Protein AF-A0AA36CY80-F1 (afdb_monomer_lite)

Organism: NCBI:txid96644

Radius of gyration: 18.85 Å; chains: 1; bounding box: 45×44×41 Å

Secondary structure (DSSP, 8-state):
-HHHHHHHHHHHHHHHHHHHHTTB-SSGGGSPTTEEEETTEEEE-----TT-EE-TTT--PPPTTEEEE-SSTTS-EEEEETT----

Foldseek 3Di:
DPPVVVVVVVVVVVVVVVVQVQFFDPFQVSEDPQWFADPRGTDHNPQLDFFRKAFARTHHAHPPQWGFQDPDDRDIGTTDGPPDDRD

Structure (mmCIF, N/CA/C/O backbone):
data_AF-A0AA36CY80-F1
#
_entry.id   AF-A0AA36CY80-F1
#
loop_
_atom_site.group_PDB
_atom_site.id
_atom_site.type_symbol
_atom_site.label_atom_id
_atom_site.label_alt_id
_atom_site.label_comp_id
_atom_site.label_asym_id
_atom_site.label_entity_id
_atom_site.label_seq_id
_atom_site.pdbx_PDB_ins_code
_atom_site.Cartn_x
_atom_site.Cartn_y
_atom_site.Cartn_z
_atom_site.occupancy
_atom_site.B_iso_or_equiv
_atom_site.auth_seq_id
_atom_site.auth_comp_id
_atom_site.auth_asym_id
_atom_site.auth_atom_id
_atom_site.pdbx_PDB_model_num
ATOM 1 N N . MET A 1 1 ? 32.562 -27.795 -24.745 1.00 55.09 1 MET A N 1
ATOM 2 C CA . MET A 1 1 ? 31.615 -27.722 -23.605 1.00 55.09 1 MET A CA 1
ATOM 3 C C . MET A 1 1 ? 31.440 -26.312 -23.006 1.00 55.09 1 MET A C 1
ATOM 5 O O . MET A 1 1 ? 30.532 -26.145 -22.212 1.00 55.09 1 MET A O 1
ATOM 9 N N . HIS A 1 2 ? 32.209 -25.282 -23.405 1.00 55.81 2 HIS A N 1
ATOM 10 C CA . HIS A 1 2 ? 32.078 -23.904 -22.873 1.00 55.81 2 HIS A CA 1
ATOM 11 C C . HIS A 1 2 ? 30.965 -23.048 -23.520 1.00 55.81 2 HIS A C 1
ATOM 13 O O . HIS A 1 2 ? 30.430 -22.147 -22.886 1.00 55.81 2 HIS A O 1
ATOM 19 N N . SER A 1 3 ? 30.602 -23.328 -24.777 1.00 62.78 3 SER A N 1
ATOM 20 C CA . SER A 1 3 ? 29.667 -22.488 -25.548 1.00 62.78 3 SER A CA 1
ATOM 21 C C . SER A 1 3 ? 28.204 -22.632 -25.095 1.00 62.78 3 SER A C 1
ATOM 23 O O . SER A 1 3 ? 27.490 -21.641 -25.003 1.00 62.78 3 SER A O 1
ATOM 25 N N . MET A 1 4 ? 27.786 -23.841 -24.702 1.00 63.00 4 MET A N 1
ATOM 26 C CA . MET A 1 4 ? 26.422 -24.109 -24.217 1.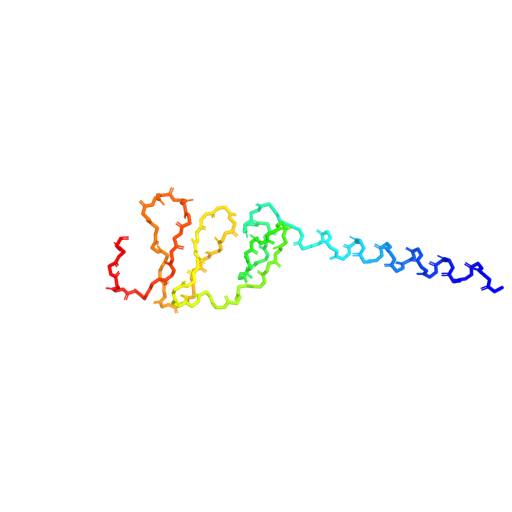00 63.00 4 MET A CA 1
ATOM 27 C C . MET A 1 4 ? 26.155 -23.475 -22.843 1.00 63.00 4 MET A C 1
ATOM 29 O O . MET A 1 4 ? 25.056 -22.991 -22.588 1.00 63.00 4 MET A O 1
ATOM 33 N N . LEU A 1 5 ? 27.175 -23.433 -21.974 1.00 65.25 5 LEU A N 1
ATOM 34 C CA . LEU A 1 5 ? 27.073 -22.823 -20.647 1.00 65.25 5 LEU A CA 1
ATOM 35 C C . LEU A 1 5 ? 26.909 -21.300 -20.749 1.00 65.25 5 LEU A C 1
ATOM 37 O O . LEU A 1 5 ? 26.121 -20.719 -20.013 1.00 65.25 5 LEU A O 1
ATOM 41 N N . TYR A 1 6 ? 27.589 -20.664 -21.708 1.00 70.88 6 TYR A N 1
ATOM 42 C CA . TYR A 1 6 ? 27.478 -19.224 -21.948 1.00 70.88 6 TYR A CA 1
ATOM 43 C C . TYR A 1 6 ? 26.100 -18.826 -22.492 1.00 70.88 6 TYR A C 1
ATOM 45 O O . TYR A 1 6 ? 25.526 -17.839 -22.042 1.00 70.88 6 TYR A O 1
ATOM 53 N N . CYS A 1 7 ? 25.530 -19.625 -23.403 1.00 70.94 7 CYS A N 1
ATOM 54 C CA . CYS A 1 7 ? 24.163 -19.419 -23.890 1.00 70.94 7 CYS A CA 1
ATOM 55 C C . CYS A 1 7 ? 23.122 -19.563 -22.776 1.00 70.94 7 CYS A C 1
ATOM 57 O O . CYS A 1 7 ? 22.201 -18.754 -22.705 1.00 70.94 7 CYS A O 1
ATOM 59 N N . LEU A 1 8 ? 23.282 -20.549 -21.887 1.00 69.69 8 LEU A N 1
ATOM 60 C CA . LEU A 1 8 ? 22.416 -20.710 -20.716 1.00 69.69 8 LEU A CA 1
ATOM 61 C C . LEU A 1 8 ? 22.545 -19.527 -19.754 1.00 69.69 8 LEU A C 1
ATOM 63 O O . LEU A 1 8 ? 21.531 -19.004 -19.313 1.00 69.69 8 LEU A O 1
ATOM 67 N N . PHE A 1 9 ? 23.763 -19.053 -19.483 1.00 71.25 9 PHE A N 1
ATOM 68 C CA . PHE A 1 9 ? 23.980 -17.864 -18.656 1.00 71.25 9 PHE A CA 1
ATOM 69 C C . PHE A 1 9 ? 23.332 -16.615 -19.259 1.00 71.25 9 PHE A C 1
ATOM 71 O O . PHE A 1 9 ? 22.624 -15.904 -18.555 1.00 71.25 9 PHE A O 1
ATOM 78 N N . PHE A 1 10 ? 23.509 -16.369 -20.560 1.00 69.62 10 PHE A N 1
ATOM 79 C CA . PHE A 1 10 ? 22.871 -15.239 -21.240 1.00 69.62 10 PHE A CA 1
ATOM 80 C C . PHE A 1 10 ? 21.347 -15.344 -21.235 1.00 69.62 10 PHE A C 1
ATOM 82 O O . PHE A 1 10 ? 20.677 -14.345 -20.998 1.00 69.62 10 PHE A O 1
ATOM 89 N N . ALA A 1 11 ? 20.799 -16.541 -21.458 1.00 66.12 11 ALA A N 1
ATOM 90 C CA . ALA A 1 11 ? 19.361 -16.778 -21.414 1.00 66.12 11 ALA A CA 1
ATOM 91 C C . ALA A 1 11 ? 18.795 -16.570 -20.004 1.00 66.12 11 ALA A C 1
ATOM 93 O O . ALA A 1 11 ? 17.757 -15.935 -19.862 1.00 66.12 11 ALA A O 1
ATOM 94 N N . VAL A 1 12 ? 19.491 -17.040 -18.964 1.00 65.56 12 VAL A N 1
ATOM 95 C CA . VAL A 1 12 ? 19.096 -16.827 -17.566 1.00 65.56 12 VAL A CA 1
ATOM 96 C C . VAL A 1 12 ? 19.160 -15.346 -17.213 1.00 65.56 12 VAL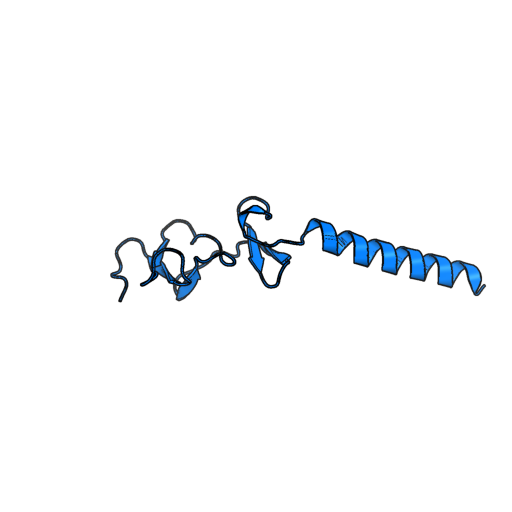 A C 1
ATOM 98 O O . VAL A 1 12 ? 18.179 -14.832 -16.700 1.00 65.56 12 VAL A O 1
ATOM 101 N N . VAL A 1 13 ? 20.243 -14.640 -17.556 1.00 65.25 13 VAL A N 1
ATOM 102 C CA . VAL A 1 13 ? 20.386 -13.194 -17.304 1.00 65.25 13 VAL A CA 1
ATOM 103 C C . VAL A 1 13 ? 19.312 -12.388 -18.041 1.00 65.25 13 VAL A C 1
ATOM 105 O O . VAL A 1 13 ? 18.696 -11.507 -17.447 1.00 65.25 13 VAL A O 1
ATOM 108 N N . LEU A 1 14 ? 19.036 -12.709 -19.310 1.00 63.28 14 LEU A N 1
ATOM 109 C CA . LEU A 1 14 ? 17.962 -12.078 -20.081 1.00 63.28 14 LEU A CA 1
ATOM 110 C C . LEU A 1 14 ? 16.587 -12.358 -19.472 1.00 63.28 14 LEU A C 1
ATOM 112 O O . LEU A 1 14 ? 15.808 -11.425 -19.341 1.00 63.28 14 LEU A O 1
ATOM 116 N N . VAL A 1 15 ? 16.295 -13.597 -19.065 1.00 59.31 15 VAL A N 1
ATOM 117 C CA . VAL A 1 15 ? 15.021 -13.967 -18.424 1.00 59.31 15 VAL A CA 1
ATOM 118 C C . VAL A 1 15 ? 14.866 -13.292 -17.062 1.00 59.31 15 VAL A C 1
ATOM 120 O O . VAL A 1 15 ? 13.792 -12.775 -16.776 1.00 59.31 15 VAL A O 1
ATOM 123 N N . THR A 1 16 ? 15.918 -13.225 -16.243 1.00 56.12 16 THR A N 1
ATOM 124 C CA . THR A 1 16 ? 15.868 -12.537 -14.944 1.00 56.12 16 THR A CA 1
ATOM 125 C C . THR A 1 16 ? 15.712 -11.028 -15.098 1.00 56.12 16 THR A C 1
ATOM 127 O O . THR A 1 16 ? 14.976 -10.423 -14.330 1.00 56.12 16 THR A O 1
ATOM 130 N N . VAL A 1 17 ? 16.342 -10.419 -16.111 1.00 54.59 17 VAL A N 1
ATOM 131 C CA . VAL A 1 17 ? 16.173 -8.987 -16.417 1.00 54.59 17 VAL A CA 1
ATOM 132 C C . VAL A 1 17 ? 14.777 -8.702 -16.981 1.00 54.59 17 VAL A C 1
ATOM 134 O O . VAL A 1 17 ? 14.180 -7.688 -16.643 1.00 54.59 17 VAL A O 1
ATOM 137 N N . HIS A 1 18 ? 14.220 -9.593 -17.807 1.00 50.53 18 HIS A N 1
ATOM 138 C CA . HIS A 1 18 ? 12.872 -9.415 -18.357 1.00 50.53 18 HIS A CA 1
ATOM 139 C C . HIS A 1 18 ? 11.763 -9.652 -17.323 1.00 50.53 18 HIS A C 1
ATOM 141 O O . HIS A 1 18 ? 10.711 -9.022 -17.409 1.00 50.53 18 HIS A O 1
ATOM 147 N N . ALA A 1 19 ? 11.987 -10.546 -16.355 1.00 47.75 19 ALA A N 1
ATOM 148 C CA . ALA A 1 19 ? 11.039 -10.830 -15.278 1.00 47.75 19 ALA A CA 1
ATOM 149 C C . ALA A 1 19 ? 10.871 -9.653 -14.300 1.00 47.75 19 ALA A C 1
ATOM 151 O O . ALA A 1 19 ? 9.832 -9.549 -13.656 1.00 47.75 19 ALA A O 1
ATOM 152 N N . ASP A 1 20 ? 11.856 -8.757 -14.221 1.00 49.59 20 ASP A N 1
ATOM 153 C CA . ASP A 1 20 ? 11.805 -7.559 -13.379 1.00 49.59 20 ASP A CA 1
ATOM 154 C C . ASP A 1 20 ? 10.931 -6.453 -14.000 1.00 49.59 20 ASP A C 1
ATOM 156 O O . ASP A 1 20 ? 10.149 -5.799 -13.318 1.00 49.59 20 ASP A O 1
ATOM 160 N N . ILE A 1 21 ? 10.965 -6.311 -15.330 1.00 52.69 21 ILE A N 1
ATOM 161 C CA . ILE A 1 21 ? 10.287 -5.222 -16.056 1.00 52.69 21 ILE A CA 1
ATOM 162 C C . ILE A 1 21 ? 8.756 -5.322 -15.969 1.00 52.69 21 ILE A C 1
ATOM 164 O O . ILE A 1 21 ? 8.073 -4.302 -16.005 1.00 52.69 21 ILE A O 1
ATOM 168 N N . GLN A 1 22 ? 8.193 -6.527 -15.826 1.00 57.53 22 GLN A N 1
ATOM 169 C CA . GLN A 1 22 ? 6.735 -6.686 -15.712 1.00 57.53 22 GLN A CA 1
ATOM 170 C C . GLN A 1 22 ? 6.167 -6.276 -14.350 1.00 57.53 22 GLN A C 1
ATOM 172 O O . GLN A 1 22 ? 4.950 -6.179 -14.212 1.00 57.53 22 GLN A O 1
ATOM 177 N N . ASN A 1 23 ? 7.027 -6.028 -13.364 1.00 69.00 23 ASN A N 1
ATOM 178 C CA . ASN A 1 23 ? 6.622 -5.639 -12.021 1.00 69.00 23 ASN A CA 1
ATOM 179 C C . ASN A 1 23 ? 7.159 -4.254 -11.635 1.00 69.00 23 ASN A C 1
ATOM 181 O O . ASN A 1 23 ? 7.027 -3.858 -10.483 1.00 69.00 23 ASN A O 1
ATOM 185 N N . GLN A 1 24 ? 7.757 -3.517 -12.572 1.00 75.75 24 GLN A N 1
ATOM 186 C CA . GLN A 1 24 ? 8.213 -2.155 -12.325 1.00 75.75 24 GLN A CA 1
ATOM 187 C C . GLN A 1 24 ? 7.037 -1.179 -12.294 1.00 75.75 24 GLN A C 1
ATOM 189 O O . GLN A 1 24 ? 6.103 -1.270 -13.088 1.00 75.75 24 GLN A O 1
ATOM 194 N N . CYS A 1 25 ? 7.106 -0.209 -11.395 1.00 77.75 25 CYS A N 1
ATOM 195 C CA . CYS A 1 25 ? 6.081 0.807 -11.220 1.00 77.75 25 CYS A CA 1
ATOM 196 C C . CYS A 1 25 ? 6.704 2.163 -10.903 1.00 77.75 25 CYS A C 1
ATOM 198 O O . CYS A 1 25 ? 7.745 2.259 -10.257 1.00 77.75 25 CYS A O 1
ATOM 200 N N . ALA A 1 26 ? 6.046 3.237 -11.331 1.00 74.12 26 ALA A N 1
ATOM 201 C CA . ALA A 1 26 ? 6.356 4.586 -10.859 1.00 74.12 26 ALA A CA 1
ATOM 202 C C . ALA A 1 26 ? 5.393 5.005 -9.742 1.00 74.12 26 ALA A C 1
ATOM 204 O O . ALA A 1 26 ? 5.733 5.786 -8.850 1.00 74.12 26 ALA A O 1
ATOM 205 N N . THR A 1 27 ? 4.170 4.490 -9.811 1.00 66.50 27 THR A N 1
ATOM 206 C CA . THR A 1 27 ? 3.077 4.758 -8.892 1.00 66.50 27 THR A CA 1
ATOM 207 C C . THR A 1 27 ? 2.284 3.486 -8.636 1.00 66.50 27 THR A C 1
ATOM 209 O O . THR A 1 27 ? 2.336 2.533 -9.407 1.00 66.50 27 THR A O 1
ATOM 212 N N . TRP A 1 28 ? 1.498 3.463 -7.563 1.00 68.12 28 TRP A N 1
ATOM 213 C CA . TRP A 1 28 ? 0.597 2.340 -7.272 1.00 68.12 28 TRP A CA 1
ATOM 214 C C . TRP A 1 28 ? -0.414 2.054 -8.401 1.00 68.12 28 TRP A C 1
ATOM 216 O O . TRP A 1 28 ? -0.946 0.954 -8.464 1.00 68.12 28 TRP A O 1
ATOM 226 N N . GLN A 1 29 ? -0.674 3.013 -9.302 1.00 69.75 29 GLN A N 1
ATOM 227 C CA . GLN A 1 29 ? -1.562 2.826 -10.457 1.00 69.75 29 GLN A CA 1
ATOM 228 C C . GLN A 1 29 ? -0.944 1.956 -11.557 1.00 69.75 29 GLN A C 1
ATOM 230 O O . GLN A 1 29 ? -1.685 1.377 -12.348 1.00 69.75 29 GLN A O 1
ATOM 235 N N . ASP A 1 30 ? 0.388 1.875 -11.612 1.00 76.19 30 ASP A N 1
ATOM 236 C CA . ASP A 1 30 ? 1.108 0.985 -12.527 1.00 76.19 30 ASP A CA 1
ATOM 237 C C . ASP A 1 30 ? 1.018 -0.481 -12.069 1.00 76.19 30 ASP A C 1
ATOM 239 O O . ASP A 1 30 ? 1.313 -1.397 -12.833 1.00 76.19 30 ASP A O 1
ATOM 243 N N . CYS A 1 31 ? 0.587 -0.706 -10.825 1.00 74.00 31 CYS A N 1
ATOM 244 C CA . CYS A 1 31 ? 0.495 -2.023 -10.228 1.00 74.00 31 CYS A CA 1
ATOM 245 C C . CYS A 1 31 ? -0.886 -2.663 -10.404 1.00 74.00 31 CYS A C 1
ATOM 247 O O . CYS A 1 31 ? -1.905 -1.964 -10.458 1.00 74.00 31 CYS A O 1
ATOM 249 N N . PRO A 1 32 ? -0.948 -4.007 -10.473 1.00 72.44 32 PRO A N 1
ATOM 250 C CA . PRO A 1 32 ? -2.214 -4.727 -10.459 1.00 72.44 32 PRO A CA 1
ATOM 251 C C . PRO A 1 32 ? -3.037 -4.380 -9.211 1.00 72.44 32 PRO A C 1
ATOM 253 O O . PRO A 1 32 ? -2.524 -3.873 -8.214 1.00 72.44 32 PRO A O 1
ATOM 256 N N . LYS A 1 33 ? -4.347 -4.651 -9.267 1.00 63.56 33 LYS A N 1
ATOM 257 C CA . LYS A 1 33 ? -5.243 -4.437 -8.122 1.00 63.56 33 LYS A CA 1
ATOM 258 C C . LYS A 1 33 ? -4.662 -5.094 -6.864 1.00 63.56 33 LYS A C 1
ATOM 260 O O . LYS A 1 33 ? -4.096 -6.184 -6.945 1.00 63.56 33 LYS A O 1
ATOM 265 N N . ASP A 1 34 ? -4.788 -4.406 -5.734 1.00 64.25 34 ASP A N 1
ATOM 266 C CA . ASP A 1 34 ? -4.243 -4.850 -4.447 1.00 64.25 34 ASP A CA 1
ATOM 267 C C . ASP A 1 34 ? -2.710 -5.001 -4.453 1.00 64.25 34 ASP A C 1
ATOM 269 O O . ASP A 1 34 ? -2.153 -5.887 -3.811 1.00 64.25 34 ASP A O 1
ATOM 273 N N . HIS A 1 35 ? -2.003 -4.149 -5.197 1.00 72.31 35 HIS A N 1
ATOM 274 C CA . HIS A 1 35 ? -0.551 -3.994 -5.127 1.00 72.31 35 HIS A CA 1
ATOM 275 C C . HIS A 1 35 ? -0.203 -2.508 -5.029 1.00 72.31 35 HIS A C 1
ATOM 277 O O . HIS A 1 35 ? -0.937 -1.642 -5.507 1.00 72.31 35 HIS A O 1
ATOM 283 N N . TYR A 1 36 ? 0.923 -2.200 -4.396 1.00 71.94 36 TYR A N 1
ATOM 284 C CA . TYR A 1 36 ? 1.432 -0.837 -4.286 1.00 71.94 36 TYR A CA 1
ATOM 285 C C . TYR A 1 36 ? 2.849 -0.754 -4.817 1.00 71.94 36 TYR A C 1
ATOM 287 O O . TYR A 1 36 ? 3.575 -1.745 -4.860 1.00 71.94 36 TYR A O 1
ATOM 295 N N . CYS A 1 37 ? 3.248 0.446 -5.21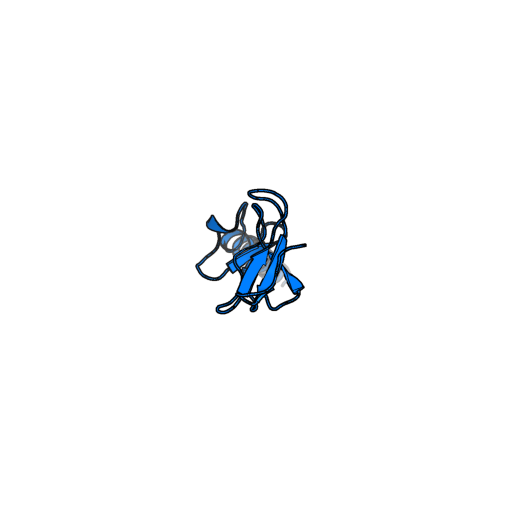8 1.00 73.19 37 CYS A N 1
ATOM 296 C CA . CYS A 1 37 ? 4.563 0.629 -5.784 1.00 73.19 37 CYS A CA 1
ATOM 297 C C . CYS A 1 37 ? 5.587 0.858 -4.684 1.00 73.19 37 CYS A C 1
ATOM 299 O O . CYS A 1 37 ? 5.591 1.909 -4.061 1.00 73.19 37 CYS A O 1
ATOM 301 N N . LYS A 1 38 ? 6.470 -0.102 -4.438 1.00 71.44 38 LYS A N 1
ATOM 302 C CA . LYS A 1 38 ? 7.536 -0.011 -3.444 1.00 71.44 38 LYS A CA 1
ATOM 303 C C . LYS A 1 38 ? 8.884 -0.118 -4.128 1.00 71.44 38 LYS A C 1
ATOM 305 O O . LYS A 1 38 ? 9.165 -1.117 -4.771 1.00 71.44 38 LYS A O 1
ATOM 310 N N . ASP A 1 39 ? 9.728 0.894 -3.951 1.00 71.62 39 ASP A N 1
ATOM 311 C CA . ASP A 1 39 ? 11.092 0.892 -4.503 1.00 71.62 39 ASP A CA 1
ATOM 312 C C . ASP A 1 39 ? 11.127 0.705 -6.034 1.00 71.62 39 ASP A C 1
ATOM 314 O O . ASP A 1 39 ? 12.006 0.061 -6.592 1.00 71.62 39 ASP A O 1
ATOM 318 N N . GLY A 1 40 ? 10.115 1.236 -6.728 1.00 74.12 40 GLY A N 1
ATOM 319 C CA . GLY A 1 40 ? 9.974 1.064 -8.173 1.00 74.12 40 GLY A CA 1
ATOM 320 C C . GLY A 1 40 ? 9.440 -0.305 -8.603 1.00 74.12 40 GLY A C 1
ATOM 321 O O . GLY A 1 40 ? 9.443 -0.591 -9.794 1.00 74.12 40 GLY A O 1
ATOM 322 N N . MET A 1 41 ? 8.975 -1.134 -7.662 1.00 78.81 41 MET A N 1
ATOM 323 C CA . MET A 1 41 ? 8.451 -2.482 -7.890 1.00 78.81 41 MET A CA 1
ATOM 324 C C . MET A 1 41 ? 7.071 -2.669 -7.250 1.00 78.81 41 MET A C 1
ATOM 326 O O . MET A 1 41 ? 6.827 -2.235 -6.127 1.00 78.81 41 MET A O 1
ATOM 330 N N . CYS A 1 42 ? 6.149 -3.345 -7.925 1.00 76.62 42 CYS A N 1
ATOM 331 C CA . CYS A 1 42 ? 4.842 -3.668 -7.373 1.00 76.62 42 CYS A CA 1
ATOM 332 C C . CYS A 1 42 ? 4.981 -4.705 -6.262 1.00 76.62 42 CYS A C 1
ATOM 334 O O . CYS A 1 42 ? 5.252 -5.880 -6.498 1.00 76.62 42 CYS A O 1
ATOM 336 N N . ALA A 1 43 ? 4.797 -4.269 -5.027 1.00 70.62 43 ALA A N 1
ATOM 337 C CA . ALA A 1 43 ? 4.672 -5.155 -3.892 1.00 70.62 43 ALA A CA 1
ATOM 338 C C . ALA A 1 43 ? 3.203 -5.556 -3.742 1.00 70.62 43 ALA A C 1
ATOM 340 O O . ALA A 1 43 ? 2.309 -4.714 -3.846 1.00 70.62 43 ALA A O 1
ATOM 341 N N . GLU A 1 44 ? 2.958 -6.838 -3.471 1.00 69.44 44 GLU A N 1
ATOM 342 C CA . GLU A 1 44 ? 1.660 -7.310 -2.987 1.00 69.44 44 GLU A CA 1
ATOM 343 C C . GLU A 1 44 ? 1.206 -6.418 -1.831 1.00 69.44 44 GLU A C 1
ATOM 345 O O . GLU A 1 44 ? 1.991 -6.132 -0.917 1.00 69.44 44 GLU A O 1
ATOM 350 N N . GLN A 1 45 ? -0.057 -5.983 -1.862 1.00 64.00 45 GLN A N 1
ATOM 351 C CA . GLN A 1 45 ? -0.721 -5.370 -0.719 1.00 64.00 45 GLN A CA 1
ATOM 352 C C . GLN A 1 45 ? -0.879 -6.452 0.348 1.00 64.00 45 GLN A C 1
ATOM 354 O O . GLN A 1 45 ? -1.951 -7.011 0.569 1.00 64.00 45 GLN A O 1
ATOM 359 N N . ARG A 1 46 ? 0.223 -6.756 1.040 1.00 57.12 46 ARG A N 1
ATOM 360 C CA . ARG A 1 46 ? 0.149 -7.338 2.371 1.00 57.12 46 ARG A CA 1
ATOM 361 C C . ARG A 1 46 ? -0.745 -6.397 3.143 1.00 57.12 46 ARG A C 1
ATOM 363 O O . ARG A 1 46 ? -0.444 -5.205 3.142 1.00 57.12 46 ARG A O 1
ATOM 370 N N . ASN A 1 47 ? -1.855 -6.927 3.662 1.00 59.69 47 ASN A N 1
ATOM 371 C CA . ASN A 1 47 ? -2.815 -6.221 4.506 1.00 59.69 47 ASN A CA 1
ATOM 372 C C . ASN A 1 47 ? -2.099 -5.069 5.205 1.00 59.69 47 ASN A C 1
ATOM 374 O O . ASN A 1 47 ? -1.267 -5.329 6.064 1.00 59.69 47 ASN A O 1
ATOM 378 N N . ILE A 1 48 ? -2.304 -3.829 4.750 1.00 66.38 48 ILE A N 1
ATOM 379 C CA . ILE A 1 48 ? -1.680 -2.683 5.404 1.00 66.38 48 ILE A CA 1
ATOM 380 C C . ILE A 1 48 ? -2.491 -2.525 6.687 1.00 66.38 48 ILE A C 1
ATOM 382 O O . ILE A 1 48 ? -3.600 -1.980 6.673 1.00 66.38 48 ILE A O 1
ATOM 386 N N . GLU A 1 49 ? -2.001 -3.191 7.733 1.00 68.81 49 GLU A N 1
ATOM 387 C CA . GLU A 1 49 ? -2.657 -3.340 9.026 1.00 68.81 49 GLU A CA 1
ATOM 388 C C . GLU A 1 49 ? -2.556 -2.030 9.814 1.00 68.81 49 GLU A C 1
ATOM 390 O O . GLU A 1 49 ? -1.961 -1.039 9.376 1.00 68.81 49 GLU A O 1
ATOM 395 N N . ARG A 1 50 ? -3.147 -2.009 11.009 1.00 77.19 50 ARG A N 1
ATOM 396 C CA . ARG A 1 50 ? -3.043 -0.864 11.915 1.00 77.19 50 ARG A CA 1
ATOM 397 C C . ARG A 1 50 ? -1.578 -0.475 12.134 1.00 77.19 50 ARG A C 1
ATOM 399 O O . ARG A 1 50 ? -0.774 -1.309 12.535 1.00 77.19 50 ARG A O 1
ATOM 406 N N . GLY A 1 51 ? -1.258 0.803 11.956 1.00 73.56 51 GLY A N 1
ATOM 407 C CA . GLY A 1 51 ? 0.081 1.333 12.225 1.00 73.56 51 GLY A CA 1
ATOM 408 C C . GLY A 1 51 ? 1.048 1.274 11.040 1.00 73.56 51 GLY A C 1
ATOM 409 O O . GLY A 1 51 ? 2.110 1.888 11.112 1.00 73.56 51 GLY A O 1
ATOM 410 N N . GLU A 1 52 ? 0.672 0.622 9.940 1.00 79.44 52 GLU A N 1
ATOM 411 C CA . GLU A 1 52 ? 1.471 0.629 8.717 1.00 79.44 52 GLU A CA 1
ATOM 412 C C . GLU A 1 52 ? 1.279 1.932 7.929 1.00 79.44 52 GLU A C 1
ATOM 414 O O . GLU A 1 52 ? 0.234 2.590 7.991 1.00 79.44 52 GLU A O 1
ATOM 419 N N . LEU A 1 53 ? 2.306 2.309 7.166 1.00 77.62 53 LEU A N 1
ATOM 420 C CA . LEU A 1 53 ? 2.274 3.512 6.340 1.00 77.62 53 LEU A CA 1
ATOM 421 C C . LEU A 1 53 ? 1.294 3.342 5.173 1.00 77.62 53 LEU A C 1
ATOM 423 O O . LEU A 1 53 ? 1.197 2.277 4.570 1.00 77.62 53 LEU A O 1
ATOM 427 N N . CYS A 1 54 ? 0.603 4.417 4.816 1.00 79.56 54 CYS A N 1
ATOM 428 C CA . CYS A 1 54 ? -0.376 4.457 3.734 1.00 79.56 54 CYS A CA 1
ATOM 429 C C . CYS A 1 54 ? -0.322 5.786 2.983 1.00 79.56 54 CYS A C 1
ATOM 431 O O . CYS A 1 54 ? 0.172 6.781 3.503 1.00 79.56 54 CYS A O 1
ATOM 433 N N . GLY A 1 55 ? -0.859 5.832 1.765 1.00 73.31 55 GLY A N 1
ATOM 434 C CA . GLY A 1 55 ? -0.934 7.073 0.992 1.00 73.31 55 GLY A CA 1
ATOM 435 C C . GLY A 1 55 ? 0.402 7.584 0.429 1.00 73.31 55 GLY A C 1
ATOM 436 O O . GLY A 1 55 ? 1.489 7.072 0.696 1.00 73.31 55 GLY A O 1
ATOM 437 N N . GLY A 1 56 ? 0.302 8.617 -0.408 1.00 68.88 56 GLY A N 1
ATOM 438 C CA . GLY A 1 56 ? 1.384 9.098 -1.270 1.00 68.88 56 GLY A CA 1
ATOM 439 C C . GLY A 1 56 ? 1.311 8.523 -2.691 1.00 68.88 56 GLY A C 1
ATOM 440 O O . GLY A 1 56 ? 0.388 7.796 -3.050 1.00 68.88 56 GLY A O 1
ATOM 441 N N . ARG A 1 57 ? 2.294 8.859 -3.537 1.00 61.44 57 ARG A N 1
ATOM 442 C CA . ARG A 1 57 ? 2.433 8.259 -4.886 1.00 61.44 57 ARG A CA 1
ATOM 443 C C . ARG A 1 57 ? 2.852 6.785 -4.853 1.00 61.44 57 ARG A C 1
ATOM 445 O O . ARG A 1 57 ? 2.714 6.096 -5.856 1.00 61.44 57 ARG A O 1
ATOM 452 N N . ILE A 1 58 ? 3.371 6.342 -3.713 1.00 56.00 58 ILE A N 1
ATOM 453 C CA . ILE A 1 58 ? 4.154 5.116 -3.557 1.00 56.00 58 ILE A CA 1
ATOM 454 C C . ILE A 1 58 ? 3.312 4.076 -2.798 1.00 56.00 58 ILE A C 1
ATOM 456 O O . ILE A 1 58 ? 3.115 2.957 -3.263 1.00 56.00 58 ILE A O 1
ATOM 460 N N . THR A 1 59 ? 2.695 4.477 -1.686 1.00 64.31 59 THR A N 1
ATOM 461 C CA . THR A 1 59 ? 1.962 3.564 -0.804 1.00 64.31 59 THR A CA 1
ATOM 462 C C . THR A 1 59 ? 0.479 3.468 -1.170 1.00 64.31 59 THR A C 1
ATOM 464 O O . THR A 1 59 ? -0.180 4.482 -1.404 1.00 64.31 59 THR A O 1
ATOM 467 N N . GLY A 1 60 ? -0.042 2.239 -1.218 1.00 65.75 60 GLY A N 1
ATOM 468 C CA . GLY A 1 60 ? -1.438 1.936 -1.540 1.00 65.75 60 GLY A CA 1
ATOM 469 C C . GLY A 1 60 ? -2.430 2.295 -0.425 1.00 65.75 60 GLY A C 1
ATOM 470 O O . GLY A 1 60 ? -2.119 3.028 0.520 1.00 65.75 60 GLY A O 1
ATOM 471 N N . GLY A 1 61 ? -3.656 1.785 -0.565 1.00 72.50 61 GLY A N 1
ATOM 472 C CA . GLY A 1 61 ? -4.724 1.934 0.426 1.00 72.50 61 GLY A CA 1
ATOM 473 C C . GLY A 1 61 ? -4.591 0.971 1.611 1.00 72.50 61 GLY A C 1
ATOM 474 O O . GLY A 1 61 ? -3.868 -0.019 1.550 1.00 72.50 61 GLY A O 1
ATOM 475 N N . CYS A 1 62 ? -5.311 1.270 2.693 1.00 76.00 62 CYS A N 1
ATOM 476 C CA . CYS A 1 62 ? -5.412 0.395 3.862 1.00 76.00 62 CYS A CA 1
ATOM 477 C C . CYS A 1 62 ? -6.345 -0.798 3.608 1.00 76.00 62 CYS A C 1
ATOM 479 O O . CYS A 1 62 ? -7.242 -0.716 2.765 1.00 76.00 62 CYS A O 1
ATOM 481 N N . THR A 1 63 ? -6.182 -1.875 4.384 1.00 77.25 63 THR A N 1
ATOM 482 C CA . THR A 1 63 ? -7.110 -3.020 4.355 1.00 77.25 63 THR A CA 1
ATOM 483 C C . THR A 1 63 ? -8.526 -2.626 4.809 1.00 77.25 63 THR A C 1
ATOM 485 O O . THR A 1 63 ? -8.728 -1.619 5.490 1.00 77.25 63 THR A O 1
ATOM 488 N N . LEU A 1 64 ? -9.530 -3.424 4.428 1.00 75.44 64 LEU A N 1
ATOM 489 C CA . LEU A 1 64 ? -10.924 -3.275 4.869 1.00 75.44 64 LEU A CA 1
ATOM 490 C C . LEU A 1 64 ? -11.018 -3.118 6.397 1.00 75.44 64 LEU A C 1
ATOM 492 O O . LEU A 1 64 ? -10.499 -3.943 7.141 1.00 75.44 64 LEU A O 1
ATOM 496 N N . GLY A 1 65 ? -11.699 -2.065 6.857 1.00 77.19 65 GLY A N 1
ATOM 4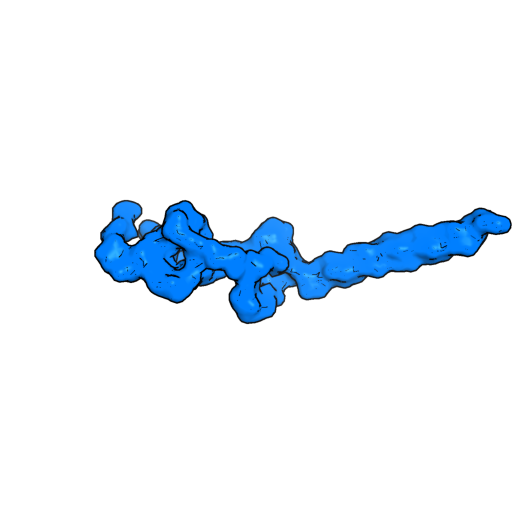97 C CA . GLY A 1 65 ? -11.791 -1.717 8.283 1.00 77.19 65 GLY A CA 1
ATOM 498 C C . GLY A 1 65 ? -10.822 -0.620 8.732 1.00 77.19 65 GLY A C 1
ATOM 499 O O . GLY A 1 65 ? -10.991 -0.072 9.820 1.00 77.19 65 GLY A O 1
ATOM 500 N N . TYR A 1 66 ? -9.876 -0.230 7.873 1.00 82.06 66 TYR A N 1
ATOM 501 C CA . TYR A 1 66 ? -8.897 0.817 8.148 1.00 82.06 66 TYR A CA 1
ATOM 502 C C . TYR A 1 66 ? -9.001 1.958 7.129 1.00 82.06 66 TYR A C 1
ATOM 504 O O . TYR A 1 66 ? -9.362 1.768 5.967 1.00 82.06 66 TYR A O 1
ATOM 512 N N . ARG A 1 67 ? -8.672 3.174 7.564 1.00 80.88 67 ARG A N 1
ATOM 513 C CA . ARG A 1 67 ? -8.572 4.372 6.726 1.00 80.88 67 ARG A CA 1
ATOM 514 C C . ARG A 1 67 ? -7.170 4.951 6.818 1.00 80.88 67 ARG A C 1
ATOM 516 O O . ARG A 1 67 ? -6.543 4.917 7.873 1.00 80.88 67 ARG A O 1
ATOM 523 N N . CYS A 1 68 ? -6.711 5.543 5.721 1.00 80.50 68 CYS A N 1
ATOM 524 C CA . CYS A 1 68 ? -5.437 6.236 5.732 1.00 80.50 68 CYS A CA 1
ATOM 525 C C . CYS A 1 68 ? -5.581 7.598 6.420 1.00 80.50 68 CYS A C 1
ATOM 527 O O . CYS A 1 68 ? -6.301 8.475 5.932 1.00 80.50 68 CYS A O 1
ATOM 529 N N . CYS A 1 69 ? -4.916 7.764 7.559 1.00 85.12 69 CYS A N 1
ATOM 530 C CA . CYS A 1 69 ? -4.799 9.026 8.277 1.00 85.12 69 CYS A CA 1
ATOM 531 C C . CYS A 1 69 ? -3.498 9.712 7.871 1.00 85.12 69 CYS A C 1
ATOM 533 O O . CYS A 1 69 ? -2.425 9.326 8.322 1.00 85.12 69 CYS A O 1
ATOM 535 N N . SER A 1 70 ? -3.589 10.741 7.030 1.00 82.06 70 SER A N 1
ATOM 536 C CA . SER A 1 70 ? -2.464 11.630 6.733 1.00 82.06 70 SER A CA 1
ATOM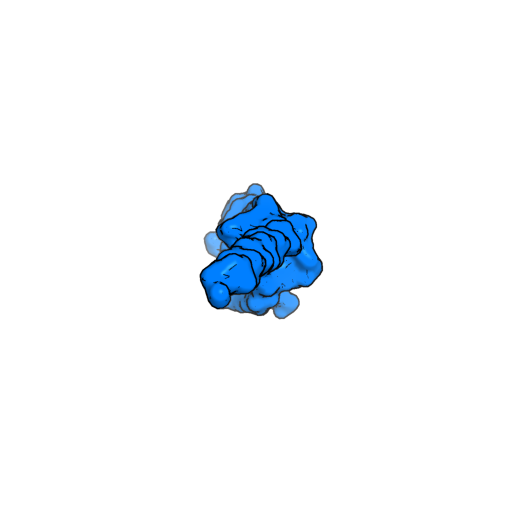 537 C C . SER A 1 70 ? -2.832 13.056 7.125 1.00 82.06 70 SER A C 1
ATOM 539 O O . SER A 1 70 ? -3.938 13.513 6.828 1.00 82.06 70 SER A O 1
ATOM 541 N N . GLN A 1 71 ? -1.899 13.766 7.762 1.00 74.38 71 GLN A N 1
ATOM 542 C CA . GLN A 1 71 ? -2.067 15.184 8.095 1.00 74.38 71 GLN A CA 1
ATOM 543 C C . GLN A 1 71 ? -2.026 16.094 6.854 1.00 74.38 71 GLN A C 1
ATOM 545 O O . GLN A 1 71 ? -2.463 17.242 6.899 1.00 74.38 71 GLN A O 1
ATOM 550 N N . VAL A 1 72 ? -1.533 15.584 5.719 1.00 74.06 72 VAL A N 1
ATOM 551 C CA . VAL A 1 72 ? -1.390 16.329 4.465 1.00 74.06 72 VAL A CA 1
ATOM 552 C C . VAL A 1 72 ? -2.165 15.650 3.336 1.00 74.06 72 VAL A C 1
ATOM 554 O O . VAL A 1 72 ? -2.081 14.441 3.123 1.00 74.06 72 VAL A O 1
ATOM 557 N N . LYS A 1 73 ? -2.923 16.431 2.556 1.00 67.50 73 LYS A N 1
ATOM 558 C CA . LYS A 1 73 ? -3.636 15.903 1.382 1.00 67.50 73 LYS A CA 1
ATOM 559 C C . LYS A 1 73 ? -2.638 15.306 0.384 1.00 67.50 73 LYS A C 1
ATOM 561 O O . LYS A 1 73 ? -1.880 16.037 -0.242 1.00 67.50 73 LYS A O 1
ATOM 566 N N . GLY A 1 74 ? -2.686 13.985 0.215 1.00 65.44 74 GLY A N 1
ATOM 567 C CA . GLY A 1 74 ? -1.846 13.250 -0.735 1.00 65.44 74 GLY A CA 1
ATOM 568 C C . GLY A 1 74 ? -0.435 12.922 -0.239 1.00 65.44 74 GLY A C 1
ATOM 569 O O . GLY A 1 74 ? 0.378 12.471 -1.043 1.00 65.44 74 GLY A O 1
ATOM 570 N N . GLY A 1 75 ? -0.131 13.141 1.044 1.00 70.81 75 GLY A N 1
ATOM 571 C CA . GLY A 1 75 ? 1.119 12.668 1.634 1.00 70.81 75 GLY A CA 1
ATOM 572 C C . GLY A 1 75 ? 1.003 11.272 2.238 1.00 70.81 75 GLY A C 1
ATOM 573 O O . GLY A 1 75 ? -0.044 10.625 2.178 1.00 70.81 75 GLY A O 1
ATOM 574 N N . ILE A 1 76 ? 2.120 10.821 2.803 1.00 79.88 76 ILE A N 1
ATOM 575 C CA . ILE A 1 76 ? 2.195 9.564 3.543 1.00 79.88 76 ILE A CA 1
ATOM 576 C C . ILE A 1 76 ? 1.472 9.770 4.881 1.00 79.88 76 ILE A C 1
ATOM 578 O O . ILE A 1 76 ? 1.567 10.827 5.507 1.00 79.88 76 ILE A O 1
ATOM 582 N N . GLY A 1 77 ? 0.687 8.788 5.277 1.00 84.25 77 GLY A N 1
ATOM 583 C CA . GLY A 1 77 ? -0.026 8.702 6.537 1.00 84.25 77 GLY A CA 1
ATOM 584 C C . GLY A 1 77 ? 0.113 7.307 7.124 1.00 84.25 77 GLY A C 1
ATOM 585 O O . GLY A 1 77 ? 0.947 6.521 6.675 1.00 84.25 77 GLY A O 1
ATOM 586 N N . THR A 1 78 ? -0.738 6.993 8.090 1.00 85.12 78 THR A N 1
ATOM 587 C CA . THR A 1 78 ? -0.764 5.691 8.762 1.00 85.12 78 THR A CA 1
ATOM 588 C C . THR A 1 78 ? -2.165 5.094 8.682 1.00 85.12 78 THR A C 1
ATOM 590 O O . THR A 1 78 ? -3.158 5.827 8.718 1.00 85.12 78 THR A O 1
ATOM 593 N N . CYS A 1 79 ? -2.278 3.774 8.556 1.00 84.00 79 CYS A N 1
ATOM 594 C CA . CYS A 1 79 ? -3.569 3.100 8.609 1.00 84.00 79 CYS A CA 1
ATOM 595 C C . CYS A 1 79 ? -4.081 3.044 10.048 1.00 84.00 79 CYS A C 1
ATOM 597 O O . CYS A 1 79 ? -3.460 2.435 10.920 1.00 84.00 79 CYS A O 1
ATOM 599 N N . LEU A 1 80 ? -5.235 3.668 10.280 1.00 84.94 80 LEU A N 1
ATOM 600 C CA . LEU A 1 80 ? -5.968 3.617 11.544 1.00 84.94 80 LEU A CA 1
ATOM 601 C C . LEU A 1 80 ? -7.343 2.985 11.338 1.00 84.94 80 LEU A C 1
ATOM 603 O O . LEU A 1 80 ? -7.893 3.030 10.237 1.00 84.94 80 LEU A O 1
ATOM 607 N N . GLU A 1 81 ? -7.901 2.386 12.390 1.00 85.94 81 GLU A N 1
ATOM 608 C CA . GLU A 1 81 ? -9.246 1.806 12.337 1.00 85.94 81 GLU A CA 1
ATOM 609 C C . GLU A 1 81 ? -10.285 2.887 12.021 1.00 85.94 81 GLU A C 1
ATOM 611 O O . GLU A 1 81 ? -10.162 4.049 12.427 1.00 85.94 81 GLU A O 1
ATOM 616 N N . ILE A 1 82 ? -11.321 2.516 11.267 1.00 81.12 82 ILE A N 1
ATOM 617 C CA . ILE A 1 82 ? -12.430 3.418 10.948 1.00 81.12 82 ILE A CA 1
ATOM 618 C C . ILE A 1 82 ? -13.138 3.793 12.259 1.00 81.12 82 ILE A C 1
ATOM 620 O O . ILE A 1 82 ? -13.952 3.037 12.779 1.00 81.12 82 ILE A O 1
ATOM 624 N N . GLY A 1 83 ? -12.814 4.974 1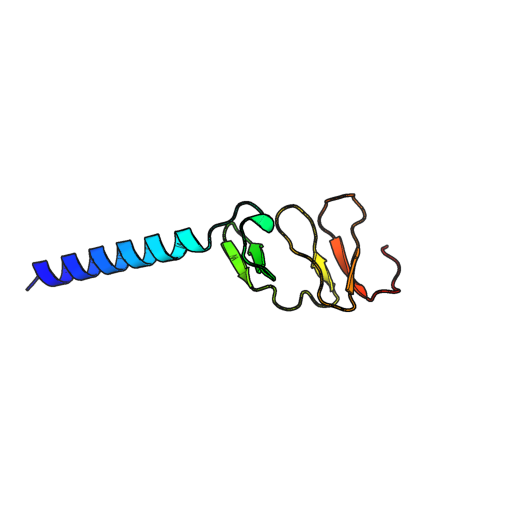2.791 1.00 79.38 83 GLY A N 1
ATOM 625 C CA . GLY A 1 83 ? -13.327 5.468 14.071 1.00 79.38 83 GLY A CA 1
ATOM 626 C C . GLY A 1 83 ? -12.264 6.123 14.954 1.00 79.38 83 GLY A C 1
ATOM 627 O O . GLY A 1 83 ? -12.627 6.907 15.827 1.00 79.38 83 GLY A O 1
ATOM 628 N N . GLU A 1 84 ? -10.974 5.871 14.709 1.00 82.81 84 GLU A N 1
ATOM 629 C CA . GLU A 1 84 ? -9.896 6.563 15.424 1.00 82.81 84 GLU A CA 1
ATOM 630 C C . GLU A 1 84 ? -9.643 7.969 14.854 1.00 82.81 84 GLU A C 1
ATOM 632 O O . GLU A 1 84 ? -9.856 8.245 13.666 1.00 82.81 84 GLU A O 1
ATOM 637 N N . VAL A 1 85 ? -9.205 8.880 15.726 1.00 80.56 85 VAL A N 1
ATOM 638 C CA . VAL A 1 85 ? -8.861 10.260 15.364 1.00 80.56 85 VAL A CA 1
ATOM 639 C C . VAL A 1 85 ? -7.444 10.274 14.794 1.00 80.56 85 VAL A C 1
ATOM 641 O O . VAL A 1 85 ? -6.520 9.759 15.416 1.00 80.56 85 VAL A O 1
ATOM 644 N N . CYS A 1 86 ? -7.278 10.862 13.608 1.00 72.19 86 CYS A N 1
ATOM 645 C CA . CYS A 1 86 ? -5.956 11.143 13.058 1.00 72.19 86 CYS A CA 1
ATOM 646 C C . CYS A 1 86 ? -5.338 12.289 13.872 1.00 72.19 86 CYS A C 1
ATOM 648 O O . CYS A 1 86 ? -5.871 13.400 13.822 1.00 72.19 86 CYS A O 1
ATOM 650 N N . GLU A 1 87 ? -4.274 12.014 14.622 1.00 68.31 87 GLU A N 1
ATOM 651 C CA . GLU A 1 87 ? -3.524 13.033 15.371 1.00 68.31 87 GLU A CA 1
ATOM 652 C C . GLU A 1 87 ? -2.520 13.781 14.482 1.00 68.31 87 GLU A C 1
ATOM 654 O O . GLU A 1 87 ? -1.936 13.162 13.554 1.00 68.31 87 GLU A O 1
#

Sequence (87 aa):
MHSMLYCLFFAVVLVTVHADIQNQCATWQDCPKDHYCKDGMCAEQRNIERGELCGGRITGGCTLGYRCCSQVKGGIGTCLEIGEVCE

pLDDT: mean 70.42, std 8.97, range [47.75, 85.94]